Protein 8DQA (pdb70)

Sequence (100 aa):
PCLYITTNVNFDGVNTDPFYSEVTKAVASIVGRPQNLVMVVLKGSVEIVFGGNKEAAAYAEIVSMGGITKQVKRELIATVGSILHTHFSIHPTRFIFKVF

Organism: Arabidopsis thaliana (NCBI:txid3702)

Radius of gyration: 13.01 Å; Cα contacts (8 Å, |Δi|>4): 162; chains: 1; bounding box: 32×27×28 Å

InterPro domains:
  IPR001398 Macrophage migration inhibitory factor [PF01187] (2-105)
  IPR001398 Macrophage migration inhibitory factor [PTHR11954] (1-105)
  IPR014347 Tautomerase/MIF superfamily [G3DSA:3.30.429.10] (1-106)
  IPR014347 Tautomerase/MIF superfamily [SSF55331] (1-104)

CATH classification: 3.30.429.10

B-factor: mean 49.25, std 12.15, range [28.98, 115.64]

Secondary structure (DSSP, 8-state):
-EEEEEES---TT---HHHHHHHHHHHHHHHTS-GGG-EEEEE-S----BTTB-SS-EEEEEE-SS---HHHHHHHHHHHHHHHHHHH---GGGEEEEE-

Structure (mmCIF, N/CA/C/O backbone):
data_8DQA
#
_entry.id   8DQA
#
_cell.leng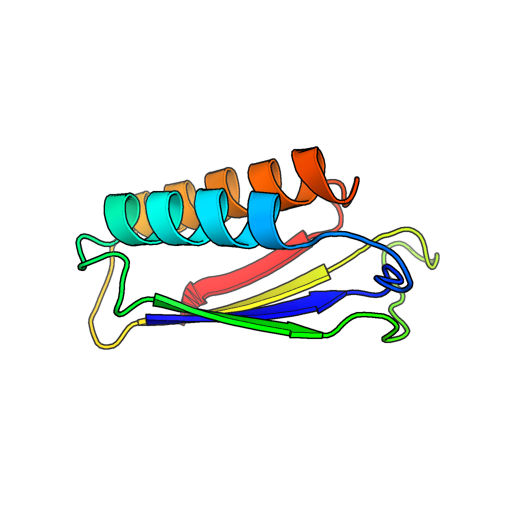th_a   89.499
_cell.length_b   89.499
_cell.length_c   89.499
_cell.angle_alpha   90.00
_cell.angle_beta   90.00
_cell.angle_gamma   90.00
#
_symmetry.space_group_name_H-M   'I 2 3'
#
loop_
_entity.id
_entity.type
_entity.pdbx_description
1 polymer 'LS1-like protein'
2 water water
#
loop_
_atom_site.group_PDB
_atom_site.id
_atom_site.type_symbol
_atom_site.label_atom_id
_atom_site.label_alt_id
_atom_site.label_comp_id
_atom_site.label_asym_id
_atom_site.label_entity_id
_atom_site.label_seq_id
_atom_site.pdbx_PDB_ins_code
_atom_site.Cartn_x
_atom_site.Cartn_y
_atom_site.Cartn_z
_atom_site.occupancy
_atom_site.B_iso_or_equiv
_atom_site.auth_seq_id
_atom_site.auth_comp_id
_atom_site.auth_asym_id
_atom_site.auth_atom_id
_atom_site.pdbx_PDB_model_num
ATOM 1 N N . PRO A 1 1 ? 12.431 32.859 62.891 1.00 48.56 1 PRO A N 1
ATOM 2 C CA . PRO A 1 1 ? 13.253 31.790 62.312 1.00 45.28 1 PRO A CA 1
ATOM 3 C C . PRO A 1 1 ? 14.467 32.317 61.555 1.00 44.79 1 PRO A C 1
ATOM 4 O O . PRO A 1 1 ? 14.349 33.302 60.826 1.00 48.68 1 PRO A O 1
ATOM 9 N N . CYS A 1 2 ? 15.617 31.667 61.728 1.00 44.17 2 CYS A N 1
ATOM 10 C CA . CYS A 1 2 ? 16.846 32.055 61.048 1.00 35.28 2 CYS A CA 1
ATOM 11 C C . CYS A 1 2 ? 17.299 30.919 60.143 1.00 37.08 2 CYS A C 1
ATOM 12 O O . CYS A 1 2 ? 17.490 29.790 60.606 1.00 40.74 2 CYS A O 1
ATOM 20 N N . LEU A 1 3 ? 17.482 31.224 58.861 1.00 38.21 3 LEU A N 1
ATOM 21 C CA . LEU A 1 3 ? 17.999 30.275 57.880 1.00 33.95 3 LEU A CA 1
ATOM 22 C C . LEU A 1 3 ? 19.452 30.645 57.597 1.00 29.32 3 LEU A C 1
ATOM 23 O O . LEU A 1 3 ? 19.730 31.692 57.006 1.00 34.38 3 LEU A O 1
ATOM 39 N N . TYR A 1 4 ? 20.373 29.790 58.031 1.00 31.53 4 TYR A N 1
ATOM 40 C CA . TYR A 1 4 ? 21.811 30.009 57.905 1.00 33.07 4 TYR A CA 1
ATOM 41 C C . TYR A 1 4 ? 22.339 29.092 56.812 1.00 34.64 4 TYR A C 1
ATOM 42 O O . TYR A 1 4 ? 22.271 27.866 56.944 1.00 35.39 4 TYR A O 1
ATOM 53 N N . ILE A 1 5 ? 22.865 29.683 55.738 1.00 35.74 5 ILE A N 1
ATOM 54 C CA . ILE A 1 5 ? 23.275 28.940 54.552 1.00 33.15 5 ILE A CA 1
ATOM 55 C C . ILE A 1 5 ? 24.763 29.153 54.317 1.00 34.29 5 ILE A C 1
ATOM 56 O O . ILE A 1 5 ? 25.236 30.296 54.290 1.00 36.15 5 ILE A O 1
ATOM 72 N N . THR A 1 6 ? 25.489 28.054 54.127 1.00 36.67 6 THR A N 1
ATOM 73 C CA . THR A 1 6 ? 26.908 28.068 53.794 1.00 35.81 6 THR A CA 1
ATOM 74 C C . THR A 1 6 ? 27.109 27.286 52.502 1.00 36.33 6 THR A C 1
ATOM 75 O O . THR A 1 6 ? 26.655 26.142 52.389 1.00 34.17 6 THR A O 1
ATOM 86 N N . THR A 1 7 ? 27.787 27.899 51.533 1.00 37.31 7 THR A N 1
ATOM 87 C CA . THR A 1 7 ? 27.949 27.283 50.223 1.00 41.80 7 THR A CA 1
ATOM 88 C C . THR A 1 7 ? 29.303 27.662 49.643 1.00 39.49 7 THR A C 1
ATOM 89 O O . THR A 1 7 ? 29.892 28.686 49.996 1.00 40.64 7 THR A O 1
ATOM 100 N N . ASN A 1 8 ? 29.793 26.815 48.735 1.00 40.79 8 ASN A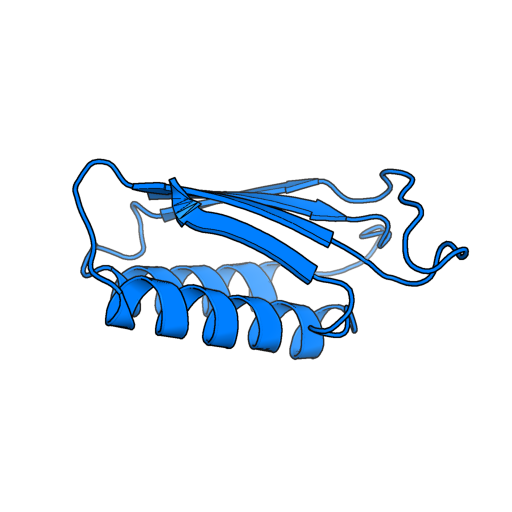 N 1
ATOM 101 C CA . ASN A 1 8 ? 31.028 27.095 48.013 1.00 38.85 8 ASN A CA 1
ATOM 102 C C . ASN A 1 8 ? 30.803 27.976 46.790 1.00 41.68 8 ASN A C 1
ATOM 103 O O . ASN A 1 8 ? 31.776 28.343 46.122 1.00 41.12 8 ASN A O 1
ATOM 114 N N . VAL A 1 9 ? 29.552 28.320 46.484 1.00 45.83 9 VAL A N 1
ATOM 115 C CA . VAL A 1 9 ? 29.263 29.215 45.372 1.00 46.80 9 VAL A CA 1
ATOM 116 C C . VAL A 1 9 ? 29.810 30.602 45.680 1.00 49.39 9 VAL A C 1
ATOM 117 O O . VAL A 1 9 ? 29.750 31.078 46.822 1.00 41.21 9 VAL A O 1
ATOM 130 N N . ASN A 1 10 ? 30.354 31.259 44.659 1.00 55.36 10 ASN A N 1
ATOM 131 C CA . ASN A 1 10 ? 30.900 32.604 44.799 1.00 52.31 10 ASN A CA 1
ATOM 132 C C . ASN A 1 10 ? 29.834 33.615 44.398 1.00 46.63 10 ASN A C 1
ATOM 133 O O . ASN A 1 10 ? 29.317 33.566 43.277 1.00 54.75 10 ASN A O 1
ATOM 144 N N . PHE A 1 11 ? 29.504 34.528 45.311 1.00 47.38 11 PHE A N 1
ATOM 145 C CA . PHE A 1 11 ? 28.469 35.524 45.074 1.00 52.48 11 PHE A CA 1
ATOM 146 C C . PHE A 1 11 ? 29.035 36.877 44.657 1.00 58.45 11 PHE A C 1
ATOM 147 O O . PHE A 1 11 ? 28.309 37.877 44.687 1.00 58.48 11 PHE A O 1
ATOM 164 N N . ASP A 1 12 ? 30.307 36.933 44.269 1.00 65.41 12 ASP A N 1
ATOM 165 C CA . ASP A 1 12 ? 30.875 38.167 43.741 1.00 60.98 12 ASP A CA 1
ATOM 166 C C . ASP A 1 12 ? 30.099 38.603 42.506 1.00 63.53 12 ASP A C 1
ATOM 167 O O . ASP A 1 12 ? 29.975 37.844 41.538 1.00 58.01 12 ASP A O 1
ATOM 176 N N . GLY A 1 13 ? 29.572 39.823 42.541 1.00 67.54 13 GLY A N 1
ATOM 177 C CA . GLY A 1 13 ? 28.833 40.338 41.409 1.00 67.42 13 GLY A CA 1
ATOM 178 C C . GLY A 1 13 ? 27.526 39.638 41.132 1.00 65.15 13 GLY A C 1
ATOM 179 O O . GLY A 1 13 ? 27.040 39.680 39.998 1.00 68.40 13 GLY A O 1
ATOM 183 N N . VAL A 1 14 ? 26.938 38.993 42.136 1.00 68.15 14 VAL A N 1
ATOM 184 C CA . VAL A 1 14 ? 25.650 38.324 42.006 1.00 64.98 14 VAL A CA 1
ATOM 185 C C . VAL A 1 14 ? 24.621 39.113 42.803 1.00 60.80 14 VAL A C 1
ATOM 186 O O . VAL A 1 14 ? 24.851 39.436 43.975 1.00 64.06 14 VAL A O 1
ATOM 199 N N . ASN A 1 15 ? 23.490 39.420 42.172 1.00 55.15 15 ASN A N 1
ATOM 200 C CA . ASN A 1 15 ? 22.375 40.036 42.880 1.00 62.42 15 ASN A CA 1
ATOM 201 C C . ASN A 1 15 ? 21.620 38.934 43.613 1.00 57.91 15 ASN A C 1
ATOM 202 O O . ASN A 1 15 ? 20.931 38.119 42.988 1.00 58.09 15 ASN A O 1
ATOM 213 N N . THR A 1 16 ? 21.755 38.897 44.931 1.00 57.84 16 THR A N 1
ATOM 214 C CA . THR A 1 16 ? 21.122 37.878 45.753 1.00 47.74 16 THR A CA 1
ATOM 215 C C . THR A 1 16 ? 19.735 38.281 46.228 1.00 46.29 16 THR A C 1
ATOM 216 O O . THR A 1 16 ? 19.054 37.472 46.865 1.00 51.56 16 THR A O 1
ATOM 227 N N . ASP A 1 17 ? 19.296 39.501 45.928 1.00 51.27 17 ASP A N 1
ATOM 228 C CA . ASP A 1 17 ? 17.984 39.943 46.389 1.00 50.56 17 ASP A CA 1
ATOM 229 C C . ASP A 1 17 ? 16.836 39.133 45.803 1.00 44.24 17 ASP A C 1
ATOM 230 O O . ASP A 1 17 ? 15.870 38.866 46.538 1.00 46.79 17 ASP A O 1
ATOM 239 N N . PRO A 1 18 ? 16.857 38.729 44.527 1.00 46.42 18 PRO A N 1
ATOM 240 C CA . PRO A 1 18 ? 15.786 37.835 44.048 1.00 46.43 18 PRO A CA 1
ATOM 241 C C . PRO A 1 18 ? 15.671 36.578 44.886 1.00 47.77 18 PRO A C 1
ATOM 242 O O . PRO A 1 18 ? 14.560 36.096 45.145 1.00 43.23 18 PRO A O 1
ATOM 253 N N . PHE A 1 19 ? 16.810 36.038 45.325 1.00 46.10 19 PHE A N 1
ATOM 2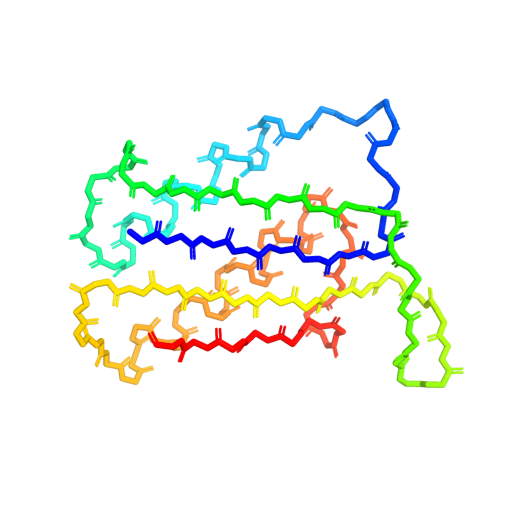54 C CA . PHE A 1 19 ? 16.803 34.857 46.180 1.00 43.93 19 PHE A CA 1
ATOM 255 C C . PHE A 1 19 ? 16.231 35.178 47.556 1.00 45.24 19 PHE A C 1
ATOM 256 O O . PHE A 1 19 ? 15.336 34.478 48.045 1.00 44.20 19 PHE A O 1
ATOM 273 N N . TYR A 1 20 ? 16.744 36.230 48.201 1.00 44.60 20 TYR A N 1
ATOM 274 C CA . TYR A 1 20 ? 16.240 36.601 49.520 1.00 38.95 20 TYR A CA 1
ATOM 275 C C . TYR A 1 20 ? 14.734 36.826 49.486 1.00 41.29 20 TYR A C 1
ATOM 276 O O . TYR A 1 20 ? 14.019 36.444 50.421 1.00 42.08 20 TYR A O 1
ATOM 294 N N . SER A 1 21 ? 14.235 37.449 48.418 1.00 49.19 21 SER A N 1
ATOM 295 C CA . SER A 1 21 ? 12.808 37.734 48.326 1.00 46.24 21 SER A CA 1
ATOM 296 C C . SER A 1 21 ? 11.992 36.446 48.275 1.00 39.09 21 SER A C 1
ATOM 297 O O . SER A 1 21 ? 10.979 36.309 48.971 1.00 43.45 21 SER A O 1
ATOM 305 N N . GLU A 1 22 ? 12.426 35.486 47.454 1.00 40.31 22 GLU A N 1
ATOM 306 C CA . GLU A 1 22 ? 11.662 34.250 47.302 1.00 41.80 22 GLU A CA 1
ATOM 307 C C . GLU A 1 22 ? 11.791 33.353 48.526 1.00 41.71 22 GLU A C 1
ATOM 308 O O . GLU A 1 22 ? 10.794 32.781 48.990 1.00 41.24 22 GLU A O 1
ATOM 320 N N . VAL A 1 23 ? 13.006 33.211 49.057 1.00 42.60 23 VAL A N 1
ATOM 321 C CA . VAL A 1 23 ? 13.220 32.317 50.190 1.00 39.70 23 VAL A CA 1
ATOM 322 C C . VAL A 1 23 ? 12.494 32.831 51.430 1.00 34.09 23 VAL A C 1
ATOM 323 O O . VAL A 1 23 ? 11.851 32.059 52.152 1.00 36.60 23 VAL A O 1
ATOM 336 N N . THR A 1 24 ? 12.568 34.140 51.691 1.00 43.58 24 THR A N 1
ATOM 337 C CA . THR A 1 24 ? 11.924 34.688 52.882 1.00 41.47 24 THR A CA 1
ATOM 338 C C . THR A 1 24 ? 10.406 34.545 52.806 1.00 41.68 24 THR A C 1
ATOM 339 O O . THR A 1 24 ? 9.751 34.240 53.812 1.00 43.71 24 THR A O 1
ATOM 350 N N . LYS A 1 25 ? 9.825 34.772 51.626 1.00 39.76 25 LYS A N 1
ATOM 351 C CA . LYS A 1 25 ? 8.389 34.571 51.476 1.00 41.27 25 LYS A CA 1
ATOM 352 C C . LYS A 1 25 ? 8.033 33.093 51.591 1.00 39.47 25 LYS A C 1
ATOM 353 O O . LYS A 1 25 ? 7.033 32.734 52.226 1.00 34.98 25 LYS A O 1
ATOM 357 N N . ALA A 1 26 ? 8.852 32.221 50.999 1.00 43.85 26 ALA A N 1
ATOM 358 C CA . ALA A 1 26 ? 8.552 30.79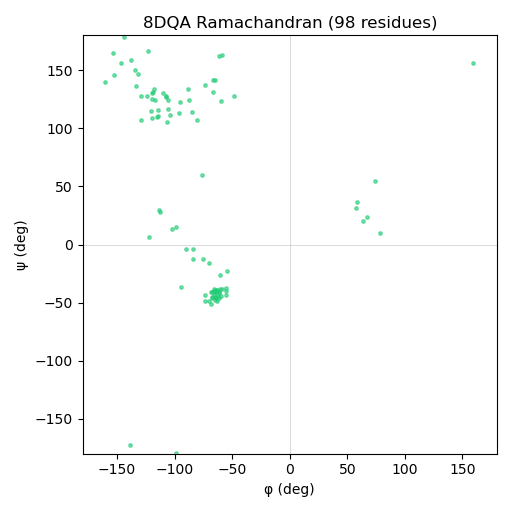4 51.015 1.00 37.53 26 ALA A CA 1
ATOM 359 C C . ALA A 1 26 ? 8.665 30.219 52.421 1.00 34.97 26 ALA A C 1
ATOM 360 O O . ALA A 1 26 ? 7.784 29.477 52.869 1.00 44.85 26 ALA A O 1
ATOM 367 N N . VAL A 1 27 ? 9.744 30.549 53.135 1.00 35.66 27 VAL A N 1
ATOM 368 C CA . VAL A 1 27 ? 9.913 30.040 54.495 1.00 37.96 27 VAL A CA 1
ATOM 369 C C . VAL A 1 27 ? 8.811 30.575 55.401 1.00 39.53 27 VAL A C 1
ATOM 370 O O . VAL A 1 27 ? 8.221 29.839 56.202 1.00 41.69 27 VAL A O 1
ATOM 383 N N . ALA A 1 28 ? 8.544 31.880 55.310 1.00 39.38 28 ALA A N 1
ATOM 384 C CA . ALA A 1 28 ? 7.488 32.483 56.114 1.00 39.51 28 ALA A CA 1
ATOM 385 C C . ALA A 1 28 ? 6.155 31.776 55.899 1.00 40.51 28 ALA A C 1
ATOM 386 O O . ALA A 1 28 ? 5.424 31.501 56.858 1.00 38.00 28 ALA A O 1
ATOM 393 N N . SER A 1 29 ? 5.823 31.470 54.644 1.00 42.37 29 SER A N 1
ATOM 394 C CA . SER A 1 29 ? 4.570 30.779 54.364 1.00 37.63 29 SER A CA 1
ATOM 395 C C . SER A 1 29 ? 4.572 29.372 54.947 1.00 39.83 29 SER A C 1
ATOM 396 O O . SER A 1 29 ? 3.555 28.913 55.482 1.00 45.05 29 SER A O 1
ATOM 404 N N . ILE A 1 30 ? 5.703 28.673 54.853 1.00 44.68 30 ILE A N 1
ATOM 405 C CA . ILE A 1 30 ? 5.748 27.284 55.292 1.00 45.25 30 ILE A CA 1
ATOM 406 C C . ILE A 1 30 ? 5.638 27.199 56.808 1.00 42.91 30 ILE A C 1
ATOM 407 O O . ILE A 1 30 ? 4.840 26.423 57.345 1.00 50.18 30 ILE A O 1
ATOM 423 N N . VAL A 1 31 ? 6.439 27.992 57.524 1.00 47.82 31 VAL A N 1
ATOM 424 C CA . VAL A 1 31 ? 6.452 27.903 58.983 1.00 50.71 31 VAL A CA 1
ATOM 425 C C . VAL A 1 31 ? 5.343 28.714 59.631 1.00 45.34 31 VAL A C 1
ATOM 426 O O . VAL A 1 31 ? 5.098 28.557 60.834 1.00 44.31 31 VAL A O 1
ATOM 439 N N . GLY A 1 32 ? 4.677 29.584 58.877 1.00 46.63 32 GLY A N 1
ATOM 440 C CA . GLY A 1 32 ? 3.598 30.381 59.424 1.00 43.37 32 GLY A CA 1
ATOM 441 C C . GLY A 1 32 ? 4.075 31.504 60.320 1.00 48.09 32 GLY A C 1
ATOM 442 O O . GLY A 1 32 ? 3.646 31.608 61.473 1.00 59.17 32 GLY A O 1
ATOM 446 N N . ARG A 1 33 ? 4.963 32.340 59.804 1.00 46.46 33 ARG A N 1
ATOM 447 C CA . ARG A 1 33 ? 5.471 33.510 60.510 1.00 44.15 33 ARG A CA 1
ATOM 448 C C . ARG A 1 33 ? 5.521 34.662 59.521 1.00 50.09 33 ARG A C 1
ATOM 449 O O . ARG A 1 33 ? 5.531 34.448 58.307 1.00 51.43 33 ARG A O 1
ATOM 470 N N . PRO A 1 34 ? 5.538 35.902 60.015 1.00 60.32 34 PRO A N 1
ATOM 471 C CA . PRO A 1 34 ? 5.657 37.046 59.098 1.00 52.84 34 PRO A CA 1
ATOM 472 C C . PRO A 1 34 ? 7.004 37.052 58.388 1.00 49.95 34 PRO A C 1
ATOM 473 O O . PRO A 1 34 ? 8.044 36.740 58.973 1.00 47.06 34 PRO A O 1
ATOM 484 N N . GLN A 1 35 ? 6.970 37.425 57.108 1.00 50.78 35 GLN A N 1
ATOM 485 C CA . GLN A 1 35 ? 8.165 37.354 56.274 1.00 49.03 35 GLN A CA 1
ATOM 486 C C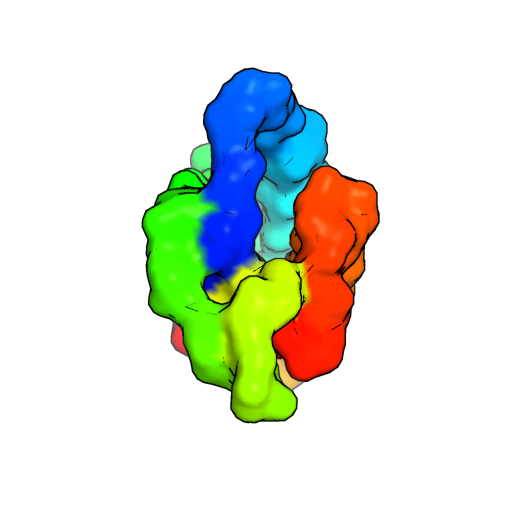 . GLN A 1 35 ? 9.288 38.233 56.805 1.00 47.32 35 GLN A C 1
ATOM 487 O O . GLN A 1 35 ? 10.465 37.949 56.552 1.00 45.59 35 GLN A O 1
ATOM 501 N N . ASN A 1 36 ? 8.959 39.293 57.539 1.00 51.11 36 ASN A N 1
ATOM 502 C CA . ASN A 1 36 ? 9.978 40.189 58.065 1.00 50.06 36 ASN A CA 1
ATOM 503 C C . ASN A 1 36 ? 10.734 39.609 59.251 1.00 50.56 36 ASN A C 1
ATOM 504 O O . ASN A 1 36 ? 11.758 40.175 59.649 1.00 47.61 36 ASN A O 1
ATOM 515 N N . LEU A 1 37 ? 10.253 38.512 59.833 1.00 47.45 37 LEU A N 1
ATOM 516 C CA . LEU A 1 37 ? 10.906 37.885 60.972 1.00 44.90 37 LEU A CA 1
ATOM 517 C C . LEU A 1 37 ? 11.702 36.648 60.576 1.00 45.57 37 LEU A C 1
ATOM 518 O O . LEU A 1 37 ? 12.103 35.871 61.450 1.00 43.29 37 LEU A O 1
ATOM 534 N N . VAL A 1 38 ? 11.933 36.446 59.284 1.00 45.29 38 VAL A N 1
ATOM 535 C CA . VAL A 1 38 ? 12.806 35.389 58.790 1.00 44.78 38 VAL A CA 1
ATOM 536 C C . VAL A 1 38 ? 14.170 36.025 58.554 1.00 42.62 38 VAL A C 1
ATOM 537 O O . VAL A 1 38 ? 14.317 36.897 57.689 1.00 43.02 38 VAL A O 1
ATOM 550 N N . MET A 1 39 ? 15.165 35.616 59.338 1.00 44.46 39 MET A N 1
ATOM 551 C CA . MET A 1 39 ? 16.544 36.021 59.104 1.00 38.20 39 MET A CA 1
ATOM 552 C C . MET A 1 39 ? 17.192 35.023 58.153 1.00 35.57 39 MET A C 1
ATOM 553 O O . MET A 1 39 ? 17.052 33.807 58.331 1.00 35.40 39 MET A O 1
ATOM 567 N N . VAL A 1 40 ? 17.891 35.535 57.143 1.00 39.53 40 VAL A N 1
ATOM 568 C CA . VAL A 1 40 ? 18.657 34.712 56.215 1.00 39.05 40 VAL A CA 1
ATOM 569 C C . VAL A 1 40 ? 20.119 35.123 56.310 1.00 39.18 40 VAL A C 1
ATOM 570 O O . VAL A 1 40 ? 20.449 36.305 56.150 1.00 37.16 40 VAL A O 1
ATOM 583 N N . VAL A 1 41 ? 20.987 34.150 56.577 1.00 40.86 41 VAL A N 1
ATOM 584 C CA . VAL A 1 41 ? 22.432 34.346 56.598 1.00 31.18 41 VAL A CA 1
ATOM 585 C C . VAL A 1 41 ? 23.017 33.523 55.460 1.00 33.23 41 VAL A C 1
ATOM 586 O O . VAL A 1 41 ? 22.933 32.289 55.471 1.00 37.62 41 VAL A O 1
ATOM 599 N N . LEU A 1 42 ? 23.612 34.201 54.483 1.00 34.21 42 LEU A N 1
ATOM 600 C CA . LEU A 1 42 ? 24.110 33.561 53.269 1.00 35.05 42 LEU A CA 1
ATOM 601 C C . LEU A 1 42 ? 25.609 33.805 53.167 1.00 35.39 42 LEU A C 1
ATOM 602 O O . LEU A 1 42 ? 26.044 34.928 52.891 1.00 37.07 42 LEU A O 1
ATOM 618 N N . LYS A 1 43 ? 26.394 32.752 53.384 1.00 39.45 43 LYS A N 1
ATOM 619 C CA . LYS A 1 43 ? 27.850 32.834 53.372 1.00 38.34 43 LYS A CA 1
ATOM 620 C C . LYS A 1 43 ? 28.374 32.006 52.207 1.00 38.26 43 LYS A C 1
ATOM 621 O O . LYS A 1 43 ? 28.313 30.772 52.237 1.00 38.82 43 LYS A O 1
ATOM 640 N N . GLY A 1 44 ? 28.895 32.688 51.187 1.00 41.62 44 GLY A N 1
ATOM 641 C CA . GLY A 1 44 ? 29.462 32.033 50.032 1.00 38.59 44 GLY A CA 1
ATOM 642 C C . GLY A 1 44 ? 30.980 31.939 50.100 1.00 41.58 44 GLY A C 1
ATOM 643 O O . GLY A 1 44 ? 31.628 32.364 51.053 1.00 45.52 44 GLY A O 1
ATOM 647 N N . SER A 1 45 ? 31.540 31.344 49.049 1.00 42.87 45 SER A N 1
ATOM 648 C CA . SER A 1 45 ? 32.989 31.220 48.896 1.00 38.87 45 SER A CA 1
ATOM 649 C C . SER A 1 45 ? 33.622 30.465 50.062 1.00 40.43 45 SER A C 1
ATOM 650 O O . SER A 1 45 ? 34.730 30.775 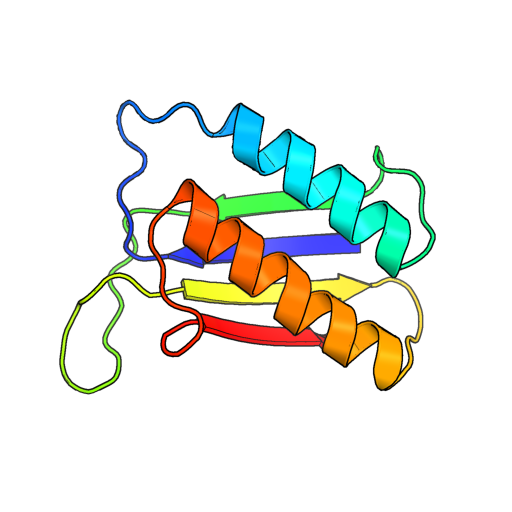50.496 1.00 49.30 45 SER A O 1
ATOM 658 N N . VAL A 1 46 ? 32.912 29.462 50.572 1.00 41.33 46 VAL A N 1
ATOM 659 C CA . VAL A 1 46 ? 33.428 28.574 51.611 1.00 41.37 46 VAL A CA 1
ATOM 660 C C . VAL A 1 46 ? 33.705 27.228 50.961 1.00 36.47 46 VAL A C 1
ATOM 661 O O . VAL A 1 46 ? 32.826 26.660 50.302 1.00 38.02 46 VAL A O 1
ATOM 674 N N . GLU A 1 47 ? 34.923 26.723 51.129 1.00 37.66 47 GLU A N 1
ATOM 675 C CA . GLU A 1 47 ? 35.294 25.480 50.470 1.00 37.41 47 GLU A CA 1
ATOM 676 C C . GLU A 1 47 ? 34.488 24.322 51.044 1.00 37.27 47 GLU A C 1
ATOM 677 O O . GLU A 1 47 ? 34.391 24.161 52.266 1.00 36.51 47 GLU A O 1
ATOM 689 N N . ILE A 1 48 ? 33.902 23.521 50.154 1.00 38.22 48 ILE A N 1
ATOM 690 C CA . ILE A 1 48 ? 33.125 22.348 50.527 1.00 38.77 48 ILE A CA 1
ATOM 691 C C . ILE A 1 48 ? 33.590 21.176 49.677 1.00 33.23 48 ILE A C 1
ATOM 692 O O . ILE A 1 48 ? 33.974 21.341 48.515 1.00 36.63 48 ILE A O 1
ATOM 708 N N . VAL A 1 49 ? 33.555 19.985 50.267 1.00 41.69 49 VAL A N 1
ATOM 709 C CA . VAL A 1 49 ? 33.853 18.738 49.572 1.00 41.20 49 VAL A CA 1
ATOM 710 C C . VAL A 1 49 ? 32.715 17.768 49.855 1.00 35.99 49 VAL A C 1
ATOM 711 O O . VAL A 1 49 ? 32.354 17.551 51.017 1.00 35.59 49 VAL A O 1
ATOM 724 N N . PHE A 1 50 ? 32.146 17.194 48.798 1.00 34.27 50 PHE A N 1
ATOM 725 C CA . PHE A 1 50 ? 31.034 16.266 48.937 1.00 36.75 50 PHE A CA 1
ATOM 726 C C . PHE A 1 50 ? 30.942 15.433 47.668 1.00 39.11 50 PHE A C 1
ATOM 727 O O . PHE A 1 50 ? 31.122 15.953 46.564 1.00 39.30 50 PHE A O 1
ATOM 744 N N . GLY A 1 51 ? 30.656 14.145 47.833 1.00 42.36 51 GLY A N 1
ATOM 745 C CA . GLY A 1 51 ? 30.686 13.245 46.700 1.00 46.55 51 GLY A CA 1
ATOM 746 C C . GLY A 1 51 ? 32.053 13.102 46.081 1.00 46.94 51 GLY A C 1
ATOM 747 O O . GLY A 1 51 ? 32.164 12.699 44.920 1.00 54.63 51 GLY A O 1
ATOM 751 N N . GLY A 1 52 ? 33.104 13.433 46.825 1.00 45.21 52 GLY A N 1
ATOM 752 C CA . GLY A 1 52 ? 34.453 13.342 46.318 1.00 46.00 52 GLY A CA 1
ATOM 753 C C . GLY A 1 52 ? 34.879 14.463 45.400 1.00 47.22 52 GLY A C 1
ATOM 754 O O . GLY A 1 52 ? 35.941 14.360 44.776 1.00 51.77 52 GLY A O 1
ATOM 758 N N . ASN A 1 53 ? 34.097 15.532 45.289 1.00 41.50 53 ASN A N 1
ATOM 759 C CA . ASN A 1 53 ? 34.457 16.651 44.436 1.00 36.00 53 ASN A CA 1
ATOM 760 C C . ASN A 1 53 ? 33.999 17.945 45.091 1.00 41.46 53 ASN A C 1
ATOM 761 O O . ASN A 1 53 ? 33.397 17.945 46.172 1.00 41.10 53 ASN A O 1
ATOM 772 N N . LYS A 1 54 ? 34.295 19.063 44.429 1.00 39.42 54 LYS A N 1
ATOM 773 C CA . LYS A 1 54 ? 33.990 20.390 44.944 1.00 31.80 54 LYS A CA 1
ATOM 774 C C . LYS A 1 54 ? 32.939 21.100 44.097 1.00 33.18 54 LYS A C 1
ATOM 775 O O . LYS A 1 54 ? 32.933 22.330 44.007 1.00 42.12 54 LYS A O 1
ATOM 794 N N . GLU A 1 55 ? 32.049 20.340 43.467 1.00 38.72 55 GLU A N 1
ATOM 795 C CA . GLU A 1 55 ? 30.941 20.946 42.746 1.00 38.42 55 GLU A CA 1
ATOM 796 C C . GLU A 1 55 ? 30.100 21.791 43.700 1.00 39.19 55 GLU A C 1
ATOM 797 O O . GLU A 1 55 ? 30.188 21.668 44.926 1.00 40.99 55 GLU A O 1
ATOM 809 N N . ALA A 1 56 ? 29.280 22.667 43.122 1.00 39.56 56 ALA A N 1
ATOM 810 C CA . ALA A 1 56 ? 28.404 23.514 43.920 1.00 36.36 56 ALA A CA 1
ATOM 811 C C . ALA A 1 56 ? 27.654 22.680 44.952 1.00 37.58 56 ALA A C 1
ATOM 812 O O . ALA A 1 56 ? 27.038 21.663 44.624 1.00 35.82 56 ALA A O 1
ATOM 819 N N . ALA A 1 57 ? 27.728 23.112 46.209 1.00 40.56 57 ALA A N 1
ATOM 820 C CA . ALA A 1 57 ? 27.096 22.406 47.312 1.00 34.72 57 ALA A CA 1
ATOM 821 C C . ALA A 1 57 ? 26.783 23.413 48.407 1.00 32.03 57 ALA A C 1
ATOM 822 O O . ALA A 1 57 ? 27.300 24.534 48.413 1.00 35.58 57 ALA A O 1
ATOM 829 N N . ALA A 1 58 ? 25.927 23.001 49.340 1.00 35.01 58 ALA A N 1
ATOM 830 C CA . ALA A 1 58 ? 25.528 23.881 50.425 1.00 33.40 58 ALA A CA 1
ATOM 831 C C . ALA A 1 58 ? 25.152 23.065 51.651 1.00 32.08 58 ALA A C 1
ATOM 832 O O . ALA A 1 58 ? 24.621 21.956 51.544 1.00 33.13 58 ALA A O 1
ATOM 839 N N . TYR A 1 59 ? 25.452 23.629 52.818 1.00 39.11 59 TYR A N 1
ATOM 840 C CA . TYR A 1 59 ? 24.936 23.154 54.092 1.00 34.43 59 TYR A CA 1
ATOM 841 C C . TYR A 1 59 ? 24.106 24.278 54.692 1.00 32.72 59 TYR A C 1
ATOM 842 O O . TYR A 1 59 ? 24.536 25.437 54.691 1.00 33.91 59 TYR A O 1
ATOM 860 N N . ALA A 1 60 ? 22.918 23.942 55.182 1.00 36.50 60 ALA A N 1
ATOM 861 C CA . ALA A 1 60 ? 22.027 24.925 55.773 1.00 36.69 60 ALA A CA 1
ATOM 862 C C . ALA A 1 60 ? 21.463 24.394 57.081 1.00 36.23 60 ALA A C 1
ATOM 863 O O . ALA A 1 60 ? 21.305 23.185 57.271 1.00 35.78 60 ALA A O 1
ATOM 870 N N . GLU A 1 61 ? 21.174 25.324 57.982 1.00 40.69 61 GLU A N 1
ATOM 871 C CA . GLU A 1 61 ? 20.518 25.060 59.253 1.00 36.83 61 GLU A CA 1
ATOM 872 C C . GLU A 1 61 ? 19.419 26.097 59.412 1.00 36.76 61 GLU A C 1
ATOM 873 O O . GLU A 1 61 ? 19.622 27.273 59.100 1.00 37.05 61 GLU A O 1
ATOM 881 N N . ILE A 1 62 ? 18.247 25.661 59.862 1.00 38.04 62 ILE A N 1
ATOM 882 C CA . ILE A 1 62 ? 17.159 26.567 60.207 1.00 40.64 62 ILE A CA 1
ATOM 883 C C . ILE A 1 62 ? 16.835 26.379 61.684 1.00 41.27 62 ILE A C 1
ATOM 884 O O . ILE A 1 62 ? 16.671 25.244 62.151 1.00 40.18 62 ILE A O 1
ATOM 900 N N . VAL A 1 63 ? 16.752 27.489 62.414 1.00 44.71 63 VAL A N 1
ATOM 901 C CA . VAL A 1 63 ? 16.446 27.492 63.840 1.00 48.39 63 VAL A CA 1
ATOM 902 C C . VAL A 1 63 ? 15.095 28.173 64.014 1.00 51.43 63 VAL A C 1
ATOM 903 O O . VAL A 1 63 ? 14.976 29.389 63.816 1.00 53.75 63 VAL A O 1
ATOM 916 N N . SER A 1 64 ? 14.080 27.397 64.389 1.00 66.79 64 SER A N 1
ATOM 917 C CA . SER A 1 64 ? 12.724 27.898 64.580 1.00 64.36 64 SER A CA 1
ATOM 918 C C . SER A 1 64 ? 12.403 27.949 66.067 1.00 61.48 64 SER A C 1
ATOM 919 O O . SER A 1 64 ? 12.556 26.946 66.773 1.00 65.72 64 SER A O 1
ATOM 927 N N . MET A 1 65 ? 11.944 29.111 66.535 1.00 76.82 65 MET A N 1
ATOM 928 C CA . MET A 1 65 ? 11.593 29.299 67.943 1.00 84.61 65 MET A CA 1
ATOM 929 C C . MET A 1 65 ? 10.249 28.632 68.247 1.00 78.20 65 MET A C 1
ATOM 930 O O . MET A 1 65 ? 9.280 29.263 68.668 1.00 83.68 65 MET A O 1
ATOM 934 N N . GLY A 1 66 ? 10.211 27.329 68.018 1.00 70.34 66 GLY A N 1
ATOM 935 C CA . GLY A 1 66 ? 9.008 26.551 68.222 1.00 69.59 66 GLY A CA 1
ATOM 936 C C . GLY A 1 66 ? 9.054 25.258 67.448 1.00 66.87 66 GLY A C 1
ATOM 937 O O . GLY A 1 66 ? 9.759 25.117 66.446 1.00 60.49 66 GLY A O 1
ATOM 941 N N . GLY A 1 67 ? 8.281 24.289 67.931 1.00 59.49 67 GLY A N 1
ATOM 942 C CA . GLY A 1 67 ? 8.219 23.005 67.266 1.00 51.37 67 GLY A CA 1
ATOM 943 C C . GLY A 1 67 ? 7.690 23.119 65.850 1.00 53.65 67 GLY A C 1
ATOM 944 O O . GLY A 1 67 ? 7.090 24.115 65.449 1.00 54.51 67 GLY A O 1
ATOM 948 N N . ILE A 1 68 ? 7.941 22.071 65.073 1.00 53.67 68 ILE A N 1
ATOM 949 C CA . ILE A 1 68 ? 7.386 21.968 63.729 1.00 50.62 68 ILE A CA 1
ATOM 950 C C . ILE A 1 68 ? 6.930 20.529 63.529 1.00 45.80 68 ILE A C 1
ATOM 951 O O . ILE A 1 68 ? 6.938 19.732 64.475 1.00 60.38 68 ILE A O 1
ATOM 967 N N . THR A 1 69 ? 6.523 20.185 62.313 1.00 44.26 69 THR A N 1
ATOM 968 C CA . THR A 1 69 ? 6.014 18.857 62.012 1.00 43.67 69 THR A CA 1
ATOM 969 C C . THR A 1 69 ? 6.837 18.223 60.897 1.00 38.87 69 THR A C 1
ATOM 970 O O . THR A 1 69 ? 7.613 18.888 60.207 1.00 41.74 69 THR A O 1
ATOM 981 N N . LYS A 1 70 ? 6.652 16.912 60.727 1.00 39.35 70 LYS A N 1
ATOM 982 C CA . LYS A 1 70 ? 7.354 16.200 59.665 1.00 39.85 70 LYS A CA 1
ATOM 983 C C . LYS A 1 70 ? 7.025 16.788 58.297 1.00 40.84 70 LYS A C 1
ATOM 984 O O . LYS A 1 70 ? 7.901 16.889 57.430 1.00 43.71 70 LYS A O 1
ATOM 989 N N . GLN A 1 71 ? 5.767 17.183 58.084 1.00 40.70 71 GLN A N 1
ATOM 990 C CA . GLN A 1 71 ? 5.381 17.763 56.801 1.00 38.53 71 GLN A CA 1
ATOM 991 C C . GLN A 1 71 ? 6.034 19.124 56.592 1.00 36.25 71 GLN A C 1
ATOM 992 O O . GLN A 1 71 ? 6.483 19.439 55.484 1.00 40.17 71 GLN A O 1
ATOM 1006 N 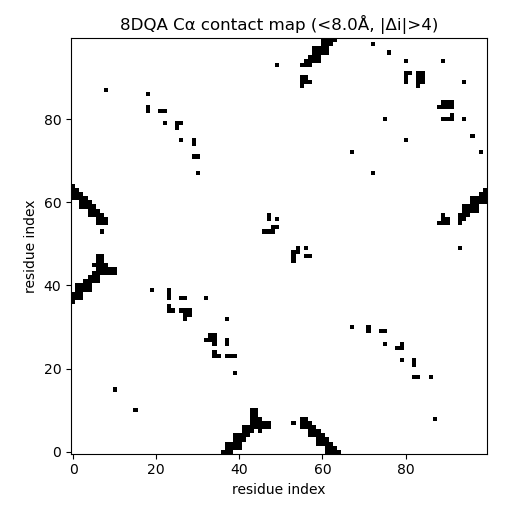N . VAL A 1 72 ? 6.091 19.947 57.641 1.00 43.59 72 VAL A N 1
ATOM 1007 C CA . VAL A 1 72 ? 6.752 21.244 57.528 1.00 43.04 72 VAL A CA 1
ATOM 1008 C C . VAL A 1 72 ? 8.227 21.056 57.195 1.00 40.19 72 VAL A C 1
ATOM 1009 O O . VAL A 1 72 ? 8.796 21.793 56.380 1.00 38.73 72 VAL A O 1
ATOM 1022 N N . LYS A 1 73 ? 8.870 20.068 57.823 1.00 44.91 73 LYS A N 1
ATOM 1023 C CA . LYS A 1 73 ? 10.270 19.786 57.523 1.00 40.42 73 LYS A CA 1
ATOM 1024 C C . LYS A 1 73 ? 10.440 19.362 56.069 1.00 39.73 73 LYS A C 1
ATOM 1025 O O . LYS A 1 73 ? 11.356 19.828 55.382 1.00 44.55 73 LYS A O 1
ATOM 1044 N N . ARG A 1 74 ? 9.561 18.483 55.580 1.00 43.16 74 ARG A N 1
ATOM 1045 C CA . ARG A 1 74 ? 9.625 18.072 54.182 1.00 38.71 74 ARG A CA 1
ATOM 1046 C C . ARG A 1 74 ? 9.456 19.264 53.251 1.00 38.06 74 ARG A C 1
ATOM 1047 O O . ARG A 1 74 ? 10.192 19.402 52.265 1.00 40.87 74 ARG A O 1
ATOM 1057 N N . GLU A 1 75 ? 8.491 20.139 53.549 1.00 40.37 75 GLU A N 1
ATOM 1058 C CA . GLU A 1 75 ? 8.245 21.293 52.690 1.00 42.93 75 GLU A CA 1
ATOM 1059 C C . GLU A 1 75 ? 9.426 22.258 52.704 1.00 41.74 75 GLU A C 1
ATOM 1060 O O . GLU A 1 75 ? 9.777 22.831 51.665 1.00 39.32 75 GLU A O 1
ATOM 1072 N N . LEU A 1 76 ? 10.052 22.450 53.868 1.00 41.29 76 LEU A N 1
ATOM 1073 C CA . LEU A 1 76 ? 11.202 23.345 53.948 1.00 37.65 76 LEU A CA 1
ATOM 1074 C C . LEU A 1 76 ? 12.369 22.806 53.127 1.00 34.80 76 LEU A C 1
ATOM 1075 O O . LEU A 1 76 ? 12.983 23.537 52.340 1.00 34.96 76 LEU A O 1
ATOM 1091 N N . ILE A 1 77 ? 12.689 21.522 53.298 1.00 42.18 77 ILE A N 1
ATOM 1092 C CA . ILE A 1 77 ? 13.805 20.929 52.566 1.00 41.42 77 ILE A CA 1
ATOM 1093 C C . ILE A 1 77 ? 13.550 20.997 51.066 1.00 37.51 77 ILE A C 1
ATOM 1094 O O . ILE A 1 77 ? 14.429 21.373 50.282 1.00 39.17 77 ILE A O 1
ATOM 1110 N N . ALA A 1 78 ? 12.340 20.632 50.645 1.00 37.98 78 ALA A N 1
ATOM 1111 C CA . ALA A 1 78 ? 12.015 20.654 49.224 1.00 37.16 78 ALA A CA 1
ATOM 1112 C C . ALA A 1 78 ? 12.047 22.077 48.674 1.00 38.98 78 ALA A C 1
ATOM 1113 O O . ALA A 1 78 ? 12.612 22.331 47.603 1.00 38.18 78 ALA A O 1
ATOM 1120 N N . THR A 1 79 ? 11.454 23.024 49.401 1.00 41.91 79 THR A N 1
ATOM 1121 C CA . THR A 1 79 ? 11.303 24.374 48.869 1.00 31.46 79 THR A CA 1
ATOM 1122 C C . THR A 1 79 ? 12.629 25.123 48.858 1.00 35.98 79 THR A C 1
ATOM 1123 O O . THR A 1 79 ? 12.997 25.738 47.850 1.00 41.39 79 THR A O 1
ATOM 1134 N N . VAL A 1 80 ? 13.356 25.098 49.976 1.00 41.32 80 VAL A N 1
ATOM 1135 C CA . VAL A 1 80 ? 14.645 25.783 50.025 1.00 37.63 80 VAL A CA 1
ATOM 1136 C C . VAL A 1 80 ? 15.613 25.152 49.034 1.00 36.42 80 VAL A C 1
ATOM 1137 O O . VAL A 1 80 ? 16.371 25.853 48.350 1.00 37.36 80 VAL A O 1
ATOM 1150 N N . GLY A 1 81 ? 15.607 23.820 48.943 1.00 38.21 81 GLY A N 1
ATOM 1151 C CA . GLY A 1 81 ? 16.465 23.153 47.979 1.00 35.49 81 GLY A CA 1
ATOM 1152 C C . GLY A 1 81 ? 16.160 23.559 46.551 1.00 35.76 81 GLY A C 1
ATOM 1153 O O . GLY A 1 81 ? 17.069 23.714 45.731 1.00 39.04 81 GLY A O 1
ATOM 1157 N N . SER A 1 82 ? 14.878 23.744 46.235 1.00 35.77 82 SER A N 1
ATOM 1158 C CA . SER A 1 82 ? 14.502 24.181 44.896 1.00 37.69 82 SER A CA 1
ATOM 1159 C C . SER A 1 82 ? 14.965 25.609 44.637 1.00 42.82 82 SER A C 1
ATOM 1160 O O . SER A 1 82 ? 15.514 25.915 43.573 1.00 43.38 82 SER A O 1
ATOM 1168 N N . ILE A 1 83 ? 14.749 26.505 45.607 1.00 44.37 83 ILE A N 1
ATOM 1169 C CA . ILE A 1 83 ? 15.117 27.907 45.419 1.00 40.89 83 ILE A CA 1
ATOM 1170 C C . ILE A 1 83 ? 16.629 28.048 45.284 1.00 40.00 83 ILE A C 1
ATOM 1171 O O . ILE A 1 83 ? 17.122 28.828 44.459 1.00 40.47 83 ILE A O 1
ATOM 1187 N N . LEU A 1 84 ? 17.389 27.305 46.094 1.00 38.64 84 LEU A N 1
ATOM 1188 C CA . LEU A 1 84 ? 18.838 27.289 45.921 1.00 40.69 84 LEU A CA 1
ATOM 1189 C C . LEU A 1 84 ? 19.213 26.750 44.545 1.00 40.30 84 LEU A C 1
ATOM 1190 O O . LEU A 1 84 ? 20.120 27.273 43.888 1.00 38.73 84 LEU A O 1
ATOM 1206 N N . HIS A 1 85 ? 18.528 25.695 44.099 1.00 45.11 85 HIS A N 1
ATOM 1207 C CA . HIS A 1 85 ? 18.791 25.141 42.775 1.00 41.23 85 HIS A CA 1
ATOM 1208 C C . HIS A 1 85 ? 18.473 26.158 41.689 1.00 42.01 85 HIS A C 1
ATOM 1209 O O . HIS A 1 85 ? 19.285 26.399 40.788 1.00 45.94 85 HIS A O 1
ATOM 1223 N N . THR A 1 86 ? 17.296 26.779 41.772 1.00 47.29 86 THR A N 1
ATOM 1224 C CA . THR A 1 86 ? 16.859 27.695 40.726 1.00 44.87 86 THR A CA 1
ATOM 1225 C C . THR A 1 86 ? 17.778 28.904 40.612 1.00 41.43 86 THR A C 1
ATOM 1226 O O . THR A 1 86 ? 18.060 29.374 39.505 1.00 50.22 86 THR A O 1
ATOM 1237 N N . HIS A 1 87 ? 18.248 29.428 41.741 1.00 41.34 87 HIS A N 1
ATOM 1238 C CA . HIS A 1 87 ? 18.955 30.702 41.727 1.00 41.45 87 HIS A CA 1
ATOM 1239 C C . HIS A 1 87 ? 20.468 30.549 41.628 1.00 43.61 87 HIS A C 1
ATOM 1240 O O . HIS A 1 87 ? 21.122 31.364 40.968 1.00 46.47 87 HIS A O 1
ATOM 1254 N N . PHE A 1 88 ? 21.045 29.528 42.268 1.00 44.72 88 PHE A N 1
ATOM 1255 C CA . PHE A 1 88 ? 22.495 29.383 42.342 1.00 38.63 88 PHE A CA 1
ATOM 1256 C C . PHE A 1 88 ? 22.999 28.065 41.765 1.00 41.13 88 PHE A C 1
ATOM 1257 O O . PHE A 1 88 ? 24.196 27.768 41.876 1.00 45.67 88 PHE A O 1
ATOM 1274 N N . SER A 1 89 ? 22.124 27.269 41.153 1.00 39.88 89 SER A N 1
ATOM 1275 C CA . SER A 1 89 ? 22.506 26.006 40.520 1.00 45.74 89 SER A CA 1
ATOM 1276 C C . SER A 1 89 ? 23.181 25.051 41.500 1.00 45.35 89 SER A C 1
ATOM 1277 O O . SER A 1 89 ? 24.038 24.248 41.119 1.00 49.01 89 SER A O 1
ATOM 1285 N N . ILE A 1 90 ? 22.800 25.125 42.772 1.00 41.12 90 ILE A N 1
ATOM 1286 C CA . ILE A 1 90 ? 23.178 24.114 43.752 1.00 35.31 90 ILE A CA 1
ATOM 1287 C C . ILE A 1 90 ? 22.147 22.989 43.630 1.00 33.75 90 ILE A C 1
ATOM 1288 O O . ILE A 1 90 ? 20.969 23.186 43.924 1.00 41.89 90 ILE A O 1
ATOM 1304 N N . HIS A 1 91 ? 22.585 21.815 43.198 1.00 42.31 91 HIS A N 1
ATOM 1305 C CA . HIS A 1 91 ? 21.642 20.728 42.991 1.00 42.74 91 HIS A CA 1
ATOM 1306 C C . HIS A 1 91 ? 21.188 20.155 44.333 1.00 40.14 91 HIS A C 1
ATOM 1307 O O . HIS A 1 91 ? 22.007 19.958 45.233 1.00 38.79 91 HIS A O 1
ATOM 1321 N N . PRO A 1 92 ? 19.891 19.869 44.487 1.00 37.97 92 PRO A N 1
ATOM 1322 C CA . PRO A 1 92 ? 19.410 19.359 45.784 1.00 34.71 92 PRO A CA 1
ATOM 1323 C C . PRO A 1 92 ? 20.142 18.124 46.274 1.00 33.46 92 PRO A C 1
ATOM 1324 O O . PRO A 1 92 ? 20.130 17.861 47.483 1.00 38.00 92 PRO A O 1
ATOM 1335 N N . THR A 1 93 ? 20.770 17.350 45.387 1.00 36.23 93 THR A N 1
ATOM 1336 C CA . THR A 1 93 ? 21.520 16.186 45.841 1.00 35.89 93 THR A CA 1
ATOM 1337 C C . THR A 1 93 ? 22.781 16.583 46.592 1.00 32.99 93 THR A C 1
ATOM 1338 O O . THR A 1 93 ? 23.369 15.744 47.283 1.00 37.58 93 THR A O 1
ATOM 1349 N N . ARG A 1 94 ? 23.213 17.836 46.461 1.00 34.26 94 ARG A N 1
ATOM 1350 C CA . ARG A 1 94 ? 24.390 18.354 47.148 1.00 39.89 94 ARG A CA 1
ATOM 1351 C C . ARG A 1 94 ? 24.010 19.413 48.179 1.00 31.43 94 ARG A C 1
ATOM 1352 O O . ARG A 1 94 ? 24.804 20.303 48.490 1.00 34.43 94 ARG A O 1
ATOM 1373 N N . PHE A 1 95 ? 22.797 19.316 48.717 1.00 35.39 95 PHE A N 1
ATOM 1374 C CA . PHE A 1 95 ? 22.267 20.251 49.703 1.00 33.07 95 PHE A CA 1
ATOM 1375 C C . PHE A 1 95 ? 21.940 19.461 50.964 1.00 32.32 95 PHE A C 1
ATOM 1376 O O . PHE A 1 95 ? 21.056 18.597 50.946 1.00 34.82 95 PHE A O 1
ATOM 1393 N N . ILE A 1 96 ? 22.660 19.744 52.048 1.00 36.15 96 ILE A N 1
ATOM 1394 C CA . ILE A 1 96 ? 22.413 19.134 53.353 1.00 32.72 96 ILE A CA 1
ATOM 1395 C C . ILE A 1 96 ? 21.751 20.190 54.232 1.00 33.08 96 ILE A C 1
ATOM 1396 O O . ILE A 1 96 ? 22.303 21.279 54.431 1.00 33.79 96 ILE A O 1
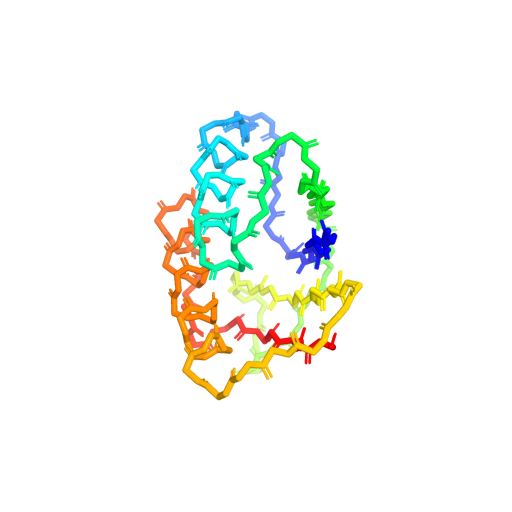ATOM 1412 N N . PHE A 1 97 ? 20.579 19.861 54.777 1.00 35.67 97 PHE A N 1
ATOM 1413 C CA . PHE A 1 97 ? 19.734 20.825 55.479 1.00 34.92 97 PHE A CA 1
ATOM 1414 C C . PHE A 1 97 ? 19.337 20.266 56.837 1.00 37.46 97 PHE A C 1
ATOM 1415 O O . PHE A 1 97 ? 18.496 19.365 56.920 1.00 42.38 97 PHE A O 1
ATOM 1432 N N . LYS A 1 98 ? 19.927 20.815 57.897 1.00 42.59 98 LYS A N 1
ATOM 1433 C CA . LYS A 1 98 ? 19.562 20.462 59.264 1.00 43.22 98 LYS A CA 1
ATOM 1434 C C . LYS A 1 98 ? 18.410 21.356 59.713 1.00 40.10 98 LYS A C 1
ATOM 1435 O O . LYS A 1 98 ? 18.522 22.586 59.681 1.00 39.58 98 LYS A O 1
ATOM 1454 N N . VAL A 1 99 ? 17.313 20.743 60.139 1.00 40.24 99 VAL A N 1
ATOM 1455 C CA . VAL A 1 99 ? 16.140 21.464 60.620 1.00 47.42 99 VAL A CA 1
ATOM 1456 C C . VAL A 1 99 ? 16.109 21.306 62.135 1.00 47.51 99 VAL A C 1
ATOM 1457 O O . VAL A 1 99 ? 15.777 20.231 62.651 1.00 51.72 99 VAL A O 1
ATOM 1470 N N . PHE A 1 100 ? 16.463 22.370 62.850 1.00 50.49 100 PHE A N 1
ATOM 1471 C CA . PHE A 1 100 ? 16.527 22.326 64.309 1.00 52.33 100 PHE A CA 1
ATOM 1472 C C . PHE A 1 100 ? 15.169 22.651 64.922 1.00 49.29 100 PHE A C 1
ATOM 1473 O O . PHE A 1 100 ? 14.833 23.818 65.121 1.00 60.94 100 PHE A O 1
#

Nearest PDB structures (foldseek):
  8dqa-assembly1_A  TM=1.010E+00  e=6.558E-23  Arabidopsis thaliana
  8ap3-assembly1_A  TM=9.731E-01  e=4.080E-15  Arabidopsis thaliana
  8ap3-assembly1_C  TM=9.642E-01  e=5.710E-15  Arabidopsis thaliana
  8dq6-assembly1_B  TM=9.464E-01  e=3.012E-13  Arabidopsis thaliana
  8dq6-assembly1_A  TM=9.461E-01  e=1.413E-12  Arabidopsis thaliana

Solvent-accessible surface area: 5612 Å² total; per-residue (Å²): 27,33,0,108,0,29,0,33,30,80,35,118,92,67,102,23,93,65,1,65,68,81,0,18,44,20,0,7,92,32,32,60,106,79,87,144,113,13,123,28,49,30,113,10,80,49,142,34,95,84,67,77,58,129,108,34,2,4,93,0,46,0,81,21,94,41,82,66,81,97,88,28,92,138,69,0,62,68,42,0,2,57,6,0,78,100,60,21,86,0,88,60,100,28,22,91,21,101,30,60

Foldseek 3Di:
DEKEKEKQFDCVVPDCVVLLVQLLVQLCVLQVHDSVPYHYHYHYNDFDADPRDGPIAMEMEDDDPDDDDPVSVVSNLVRNQVSCCVRRVHHSVRYHYHYD

GO terms:
  GO:0005634 nucleus (C, IDA)
  GO:0005737 cytoplasm (C, IDA)
  GO:0005777 peroxisome (C, IDA)
  GO:0005777 peroxisome (C, HDA)
  GO:0005515 protein binding (F, IPI)